Protein AF-E0SPX8-F1 (afdb_monomer)

Organism: Ignisphaera aggregans (strain DSM 17230 / JCM 13409 / AQ1.S1) (NCBI:txid583356)

Nearest PDB structures (foldseek):
  5itm-assembly2_A  TM=8.623E-01  e=5.509E-02  Saccharolobus solfataricus
  7cdw-assembly1_B  TM=4.892E-01  e=7.540E-01  Mycobacterium tuberculosis H37Rv
  4m1k-assembly1_A  TM=5.436E-01  e=1.617E+00  Thermus thermophilus
  6not-assembly2_B  TM=4.326E-01  e=7.140E-01  Rickettsia prowazekii str. Madrid E
  2rdo-assembly1_7  TM=4.787E-01  e=1.905E+00  Escherichia coli

Sequence (116 aa):
MIMETVKVDSKGRITIPASIRLLLDINDGDTILLSIDEDNYRIELKIFKNNTLYLCKGQLDRQTLLEMLEKLKVVSLKCRCIDDECQQYRCESYIDTTQRNNLDIDGMNCFSVSGG

InterPro domains:
  IPR007159 SpoVT-AbrB domain [PF04014] (5-40)
  IPR007159 SpoVT-AbrB domain [PS51740] (3-50)
  IPR007159 SpoVT-AbrB domain [SM00966] (6-49)
  IPR007159 SpoVT-AbrB domain [TIGR01439] (5-45)
  IPR037914 SpoVT-AbrB domain superfamily [SSF89447] (1-43)

Mean predicted aligned error: 8.02 Å

Radius of gyration: 17.12 Å; Cα contacts (8 Å, |Δi|>4): 174; chains: 1; bounding box: 39×36×44 Å

Structure (mmCIF, N/CA/C/O backbone):
data_AF-E0SPX8-F1
#
_entry.id   AF-E0SPX8-F1
#
loop_
_atom_site.group_PDB
_atom_site.id
_atom_site.type_symbol
_atom_site.label_atom_id
_atom_site.label_alt_id
_atom_site.label_comp_id
_atom_site.label_asym_id
_atom_site.label_entity_id
_atom_site.label_seq_id
_atom_site.pdbx_PDB_ins_code
_atom_site.Cartn_x
_atom_site.Cartn_y
_atom_site.Cartn_z
_atom_site.occupancy
_atom_site.B_iso_or_equiv
_atom_site.auth_seq_id
_atom_site.auth_comp_id
_atom_site.auth_asym_id
_atom_site.auth_atom_id
_atom_site.pdbx_PDB_model_num
ATOM 1 N N . MET A 1 1 ? -22.241 -6.413 9.191 1.00 70.19 1 MET A N 1
ATOM 2 C CA . MET A 1 1 ? -21.540 -5.234 8.640 1.00 70.19 1 MET A CA 1
ATOM 3 C C . MET A 1 1 ? -21.685 -4.120 9.663 1.00 70.19 1 MET A C 1
ATOM 5 O O . MET A 1 1 ? -22.818 -3.797 9.994 1.00 70.19 1 MET A O 1
ATOM 9 N N . ILE A 1 2 ? -20.581 -3.634 10.242 1.00 84.88 2 ILE A N 1
ATOM 10 C CA . ILE A 1 2 ? -20.603 -2.497 11.177 1.00 84.88 2 ILE A CA 1
ATOM 11 C C . ILE A 1 2 ? -20.343 -1.238 10.359 1.00 84.88 2 ILE A C 1
ATOM 13 O O . ILE A 1 2 ? -19.430 -1.218 9.538 1.00 84.88 2 ILE A O 1
ATOM 17 N N . MET A 1 3 ? -21.165 -0.218 10.561 1.00 87.88 3 MET A N 1
ATOM 18 C CA . MET A 1 3 ? -21.033 1.075 9.908 1.00 87.88 3 MET A CA 1
ATOM 19 C C . MET A 1 3 ? -21.241 2.148 10.963 1.00 87.88 3 MET A C 1
ATOM 21 O O . MET A 1 3 ? -22.230 2.113 11.693 1.00 87.88 3 MET A O 1
ATOM 25 N N . GLU A 1 4 ? -20.311 3.091 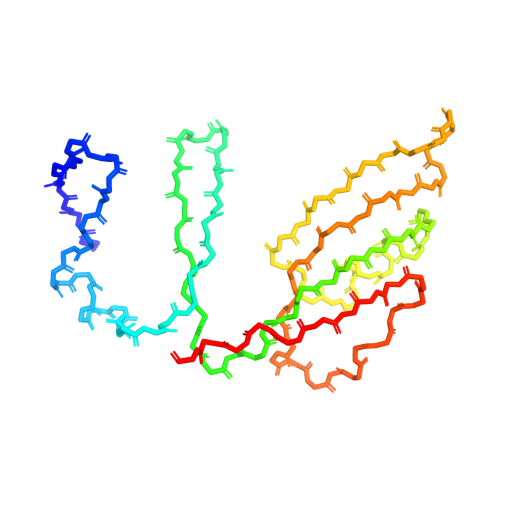11.031 1.00 91.44 4 GLU A N 1
ATOM 26 C CA . GLU A 1 4 ? -20.382 4.214 11.955 1.00 91.44 4 GLU A CA 1
ATOM 27 C C . GLU A 1 4 ? -20.034 5.508 11.236 1.00 91.44 4 GLU A C 1
ATOM 29 O O . GLU A 1 4 ? -19.085 5.570 10.453 1.00 91.44 4 GLU A O 1
ATOM 34 N N . THR A 1 5 ? -20.805 6.550 11.530 1.00 93.62 5 THR A N 1
ATOM 35 C CA . THR A 1 5 ? -20.535 7.901 11.049 1.00 93.62 5 THR A CA 1
ATOM 36 C C . THR A 1 5 ? -19.794 8.659 12.135 1.00 93.62 5 THR A C 1
ATOM 38 O O . THR A 1 5 ? -20.299 8.822 13.246 1.00 93.62 5 THR A O 1
ATOM 41 N N . VAL A 1 6 ? -18.607 9.154 11.804 1.00 94.50 6 VAL A N 1
ATOM 42 C CA . VAL A 1 6 ? -17.760 9.927 12.715 1.00 94.50 6 VAL A CA 1
ATOM 43 C C . VAL A 1 6 ? -17.529 11.329 12.180 1.00 94.50 6 VAL A C 1
ATOM 45 O O . VAL A 1 6 ? -17.576 11.580 10.977 1.00 94.50 6 VAL A O 1
ATOM 48 N N . LYS A 1 7 ? -17.262 12.262 13.091 1.00 95.50 7 LYS A N 1
ATOM 49 C CA . LYS A 1 7 ? -16.899 13.631 12.736 1.00 95.50 7 LYS A CA 1
ATOM 50 C C . LYS A 1 7 ? -15.392 13.722 12.494 1.00 95.50 7 LYS A C 1
ATOM 52 O O . LYS A 1 7 ? -14.611 13.246 13.314 1.00 95.50 7 LYS A O 1
ATOM 57 N N . VAL A 1 8 ? -15.001 14.389 11.411 1.00 95.31 8 VAL A N 1
ATOM 58 C CA . VAL A 1 8 ? -13.612 14.809 11.186 1.00 95.31 8 VAL A CA 1
ATOM 59 C C . VAL A 1 8 ? -13.312 16.006 12.085 1.00 95.31 8 VAL A C 1
ATOM 61 O O . VAL A 1 8 ? -14.104 16.953 12.153 1.00 95.31 8 VAL A O 1
ATOM 64 N N . ASP A 1 9 ? -12.201 15.964 12.813 1.00 94.69 9 ASP A N 1
ATOM 65 C CA . ASP A 1 9 ? -11.826 17.071 13.690 1.00 94.69 9 ASP A CA 1
ATOM 66 C C . ASP A 1 9 ? -11.301 18.292 12.911 1.00 94.69 9 ASP A C 1
ATOM 68 O O . ASP A 1 9 ? -11.107 18.259 11.695 1.00 94.69 9 ASP A O 1
ATOM 72 N N . SER A 1 10 ? -11.053 19.401 13.615 1.00 95.12 10 SER A N 1
ATOM 73 C CA . SER A 1 10 ? -10.596 20.657 12.999 1.00 95.12 10 SER A CA 1
ATOM 74 C C . SER A 1 10 ? -9.213 20.581 12.342 1.00 95.12 10 SER A C 1
ATOM 76 O O . SER A 1 10 ? -8.828 21.514 11.642 1.00 95.12 10 SER A O 1
ATOM 78 N N . LYS A 1 11 ? -8.462 19.497 12.561 1.00 96.44 11 LYS A N 1
ATOM 79 C CA . LYS A 1 11 ? -7.149 19.245 11.958 1.00 96.44 11 LYS A CA 1
ATOM 80 C C . LYS A 1 11 ? -7.217 18.213 10.829 1.00 96.44 11 LYS A C 1
ATOM 82 O O . LYS A 1 11 ? -6.170 17.808 10.335 1.00 96.44 11 LYS A O 1
ATOM 87 N N . GLY A 1 12 ? -8.412 17.772 10.434 1.00 90.75 12 GLY A N 1
ATOM 88 C CA . GLY A 1 12 ? -8.581 16.755 9.398 1.00 90.75 12 GLY A CA 1
ATOM 89 C C . GLY A 1 12 ? -8.342 15.323 9.884 1.00 90.75 12 GLY A C 1
ATOM 90 O O . GLY A 1 12 ? -8.150 14.432 9.062 1.00 90.75 12 GLY A O 1
ATOM 91 N N . ARG A 1 13 ? -8.325 15.072 11.200 1.00 92.00 13 ARG A N 1
ATOM 92 C CA . ARG A 1 13 ? -8.113 13.729 11.760 1.00 92.00 13 ARG A CA 1
ATOM 93 C C . ARG A 1 13 ? -9.441 13.005 11.931 1.00 92.00 13 ARG A C 1
ATOM 95 O O . ARG A 1 13 ? -10.450 13.603 12.311 1.00 92.00 13 ARG A O 1
ATOM 102 N N . ILE A 1 14 ? -9.411 11.699 11.694 1.00 92.50 14 ILE A N 1
ATOM 103 C CA . ILE A 1 14 ? -10.546 10.798 11.882 1.00 92.50 14 ILE A CA 1
ATOM 104 C C . ILE A 1 14 ? -10.210 9.859 13.034 1.00 92.50 14 ILE A C 1
ATOM 106 O O . ILE A 1 14 ? -9.221 9.131 12.983 1.00 92.50 14 ILE A O 1
ATOM 110 N N . THR A 1 15 ? -11.038 9.867 14.075 1.00 92.12 15 THR A N 1
ATOM 111 C CA . THR A 1 15 ? -10.922 8.898 15.166 1.00 92.12 15 THR A CA 1
ATOM 112 C C . THR A 1 15 ? -11.589 7.597 14.744 1.00 92.12 15 THR A C 1
ATOM 114 O O . THR A 1 15 ? -12.789 7.588 14.474 1.00 92.12 15 THR A O 1
ATOM 117 N N . ILE A 1 16 ? -10.835 6.496 14.722 1.00 91.81 16 ILE A N 1
ATOM 118 C CA . ILE A 1 16 ? -11.404 5.164 14.489 1.00 91.81 16 ILE A CA 1
ATOM 119 C C . ILE A 1 16 ? -12.207 4.754 15.740 1.00 91.81 16 ILE A C 1
ATOM 121 O O . ILE A 1 16 ? -11.629 4.689 16.836 1.00 91.81 16 ILE A O 1
ATOM 125 N N . PRO A 1 17 ? -13.523 4.487 15.622 1.00 93.44 17 PRO A N 1
ATOM 126 C CA . PRO A 1 17 ? -14.359 4.119 16.761 1.00 93.44 17 PRO A CA 1
ATOM 127 C C . PRO A 1 17 ? -13.853 2.899 17.525 1.00 93.44 17 PRO A C 1
ATOM 129 O O . PRO A 1 17 ? -13.226 2.005 16.958 1.00 93.44 17 PRO A O 1
ATOM 132 N N . ALA A 1 18 ? -14.153 2.841 18.825 1.00 92.31 18 ALA A N 1
ATOM 133 C CA . ALA A 1 18 ? -13.708 1.750 19.693 1.00 92.31 18 ALA A CA 1
ATOM 134 C C . ALA A 1 18 ? -14.212 0.373 19.225 1.00 92.31 18 ALA A C 1
ATOM 136 O O . ALA A 1 18 ? -13.461 -0.592 19.264 1.00 92.31 18 ALA A O 1
ATOM 137 N N . SER A 1 19 ? -15.446 0.295 18.729 1.00 92.62 19 SER A N 1
ATOM 138 C CA . SER A 1 19 ? -16.046 -0.906 18.132 1.00 92.62 19 SER A CA 1
ATOM 139 C C . SER A 1 19 ? -15.224 -1.450 16.957 1.00 92.62 19 SER A C 1
ATOM 141 O O . SER A 1 19 ? -14.913 -2.638 16.923 1.00 92.62 19 SER A O 1
ATOM 143 N N . ILE A 1 20 ? -14.830 -0.579 16.022 1.00 92.00 20 ILE A N 1
ATOM 144 C CA . ILE A 1 20 ? -14.019 -0.925 14.850 1.00 92.00 20 ILE A CA 1
ATOM 145 C C . ILE A 1 20 ? -12.599 -1.301 15.270 1.00 92.00 20 ILE A C 1
ATOM 147 O O . ILE A 1 20 ? -12.075 -2.301 14.784 1.00 92.00 20 ILE A O 1
ATOM 151 N N . ARG A 1 21 ? -11.996 -0.547 16.201 1.00 91.19 21 ARG A N 1
ATOM 152 C CA . ARG A 1 21 ? -10.668 -0.875 16.740 1.00 91.19 21 ARG A CA 1
ATOM 153 C C . ARG A 1 21 ? -10.652 -2.247 17.400 1.00 91.19 21 ARG A C 1
ATOM 155 O O . ARG A 1 21 ? -9.775 -3.031 17.089 1.00 91.19 21 ARG A O 1
ATOM 162 N N . LEU A 1 22 ? -11.637 -2.565 18.238 1.00 90.69 22 LEU A N 1
ATOM 163 C CA . LEU A 1 22 ? -11.741 -3.876 18.886 1.00 90.69 22 LEU A CA 1
ATOM 164 C C . LEU A 1 22 ? -11.986 -5.000 17.876 1.00 90.69 22 LEU A C 1
ATOM 166 O O . LEU A 1 22 ? -11.378 -6.059 17.982 1.00 90.69 22 LEU A O 1
ATOM 170 N N . LEU A 1 23 ? -12.858 -4.772 16.889 1.00 90.19 23 LEU A N 1
ATOM 171 C CA . LEU A 1 23 ? -13.170 -5.774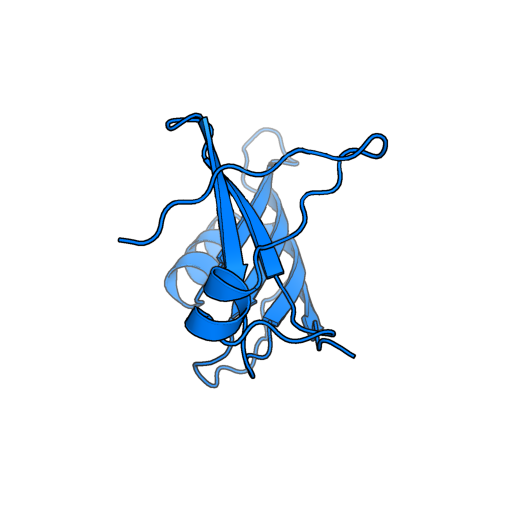 15.869 1.00 90.19 23 LEU A CA 1
ATOM 172 C C . LEU A 1 23 ? -11.950 -6.122 15.009 1.00 90.19 23 LEU A C 1
ATOM 174 O O . LEU A 1 23 ? -11.759 -7.281 14.654 1.00 90.19 23 LEU A O 1
ATOM 178 N N . LEU A 1 24 ? -11.164 -5.110 14.643 1.00 87.56 24 LEU A N 1
ATOM 179 C CA . LEU A 1 24 ? -9.997 -5.246 13.772 1.00 87.56 24 LEU A CA 1
ATOM 180 C C . LEU A 1 24 ? -8.675 -5.347 14.552 1.00 87.56 24 LEU A C 1
ATOM 182 O O . LEU A 1 24 ? -7.612 -5.309 13.937 1.00 87.56 24 LEU A O 1
ATOM 186 N N . ASP A 1 25 ? -8.750 -5.462 15.883 1.00 88.69 25 ASP A N 1
ATOM 187 C CA . ASP A 1 25 ? -7.613 -5.480 16.810 1.00 88.69 25 ASP A CA 1
ATOM 188 C C . ASP A 1 25 ? -6.617 -4.325 16.576 1.00 88.69 25 ASP A C 1
ATOM 190 O O . ASP A 1 25 ? -5.414 -4.520 16.595 1.00 88.69 25 ASP A O 1
ATOM 194 N N . ILE A 1 26 ? -7.079 -3.103 16.302 1.00 90.12 26 ILE A N 1
ATOM 195 C CA . ILE A 1 26 ? -6.195 -1.950 16.049 1.00 90.12 26 ILE A CA 1
ATOM 196 C C . ILE A 1 26 ? -5.643 -1.416 17.373 1.00 90.12 26 ILE A C 1
ATOM 198 O O . ILE A 1 26 ? -6.401 -0.911 18.207 1.00 90.12 26 ILE A O 1
ATOM 202 N N . ASN A 1 27 ? -4.322 -1.446 17.506 1.00 88.38 27 ASN A N 1
ATOM 203 C CA . ASN A 1 27 ? -3.560 -0.993 18.662 1.00 88.38 27 ASN A CA 1
ATOM 204 C C . ASN A 1 27 ? -2.646 0.184 18.287 1.00 88.38 27 ASN A C 1
ATOM 206 O O . ASN A 1 27 ? -2.280 0.376 17.126 1.00 88.38 27 ASN A O 1
ATOM 210 N N . ASP A 1 28 ? -2.279 0.992 19.281 1.00 84.12 28 ASP A N 1
ATOM 211 C CA . ASP A 1 28 ? -1.308 2.069 19.080 1.00 84.12 28 ASP A CA 1
ATOM 212 C C . ASP A 1 28 ? 0.040 1.484 18.616 1.00 84.12 28 ASP A C 1
ATOM 214 O O . ASP A 1 28 ? 0.474 0.447 19.115 1.00 84.12 28 ASP A O 1
ATOM 218 N N . GLY A 1 29 ? 0.682 2.144 17.645 1.00 80.31 29 GLY A N 1
ATOM 219 C CA . GLY A 1 29 ? 1.916 1.669 16.998 1.00 80.31 29 GLY A CA 1
ATOM 220 C C . GLY A 1 29 ? 1.689 0.815 15.741 1.00 80.31 29 GLY A C 1
ATOM 221 O O . GLY A 1 29 ? 2.617 0.622 14.953 1.00 80.31 29 GLY A O 1
ATOM 222 N N . ASP A 1 30 ? 0.456 0.362 15.485 1.00 81.94 30 ASP A N 1
ATOM 223 C CA . ASP A 1 30 ? 0.143 -0.391 14.269 1.00 81.94 30 ASP A CA 1
ATOM 224 C C . ASP A 1 30 ? 0.400 0.419 12.992 1.00 81.94 30 ASP A C 1
ATOM 226 O O . ASP A 1 30 ? 0.059 1.600 12.875 1.00 81.94 30 ASP A O 1
ATOM 230 N N . THR A 1 31 ? 0.923 -0.264 11.973 1.00 79.00 31 THR A N 1
ATOM 231 C CA . THR A 1 31 ? 1.052 0.311 10.633 1.00 79.00 31 THR A CA 1
ATOM 232 C C . THR A 1 31 ? -0.259 0.160 9.867 1.00 79.00 31 THR A C 1
ATOM 234 O O . THR A 1 31 ? -0.763 -0.948 9.661 1.00 79.00 31 THR A O 1
ATOM 237 N N . ILE A 1 32 ? -0.791 1.290 9.400 1.00 82.94 32 ILE A N 1
ATOM 238 C CA . ILE A 1 32 ? -1.991 1.356 8.566 1.00 82.94 32 ILE A CA 1
ATOM 239 C C . ILE A 1 32 ? -1.594 1.907 7.198 1.00 82.94 32 ILE A C 1
ATOM 241 O O . ILE A 1 32 ? -1.040 3.001 7.098 1.00 82.94 32 ILE A O 1
ATOM 245 N N . LEU A 1 33 ? -1.910 1.165 6.138 1.00 80.56 33 LEU A N 1
ATOM 246 C CA . LEU A 1 33 ? -1.861 1.690 4.781 1.00 80.56 33 LEU A CA 1
ATOM 247 C C . LEU A 1 33 ? -3.176 2.400 4.474 1.00 80.56 33 LEU A C 1
ATOM 249 O O . LEU A 1 33 ? -4.248 1.809 4.600 1.00 80.56 33 LEU A O 1
ATOM 253 N N . LEU A 1 34 ? -3.068 3.646 4.025 1.00 86.75 34 LEU A N 1
ATOM 254 C CA . LEU A 1 34 ? -4.175 4.413 3.476 1.00 86.75 34 LEU A CA 1
ATOM 255 C C . LEU A 1 34 ? -4.097 4.360 1.949 1.00 86.75 34 LEU A C 1
ATOM 257 O O . LEU A 1 34 ? -3.117 4.826 1.367 1.00 86.75 34 LEU A O 1
ATOM 261 N N . SER A 1 35 ? -5.125 3.811 1.308 1.00 81.88 35 SER A N 1
ATOM 262 C CA . SER A 1 35 ? -5.291 3.836 -0.147 1.00 81.88 35 SER A CA 1
ATOM 263 C C . SER A 1 35 ? -6.544 4.612 -0.532 1.00 81.88 35 SER A C 1
ATOM 265 O O . SER A 1 35 ? -7.568 4.540 0.145 1.00 81.88 35 SER A O 1
ATOM 267 N N . ILE A 1 36 ? -6.448 5.375 -1.618 1.00 85.69 36 ILE A N 1
ATOM 268 C CA . ILE A 1 36 ? -7.566 6.133 -2.177 1.00 85.69 36 ILE A CA 1
ATOM 269 C C . ILE A 1 36 ? -8.089 5.346 -3.375 1.00 85.69 36 ILE A C 1
ATOM 271 O O . ILE A 1 36 ? -7.341 5.085 -4.314 1.00 85.69 36 ILE A O 1
ATOM 275 N N . ASP A 1 37 ? -9.356 4.961 -3.309 1.00 84.31 37 ASP A N 1
ATOM 276 C CA . ASP A 1 37 ? -10.121 4.407 -4.419 1.00 84.31 37 ASP A CA 1
ATOM 277 C C . ASP A 1 37 ? -10.911 5.556 -5.055 1.00 84.31 37 ASP A C 1
ATOM 279 O O . ASP A 1 37 ? -11.937 6.000 -4.527 1.00 84.31 37 ASP A O 1
ATOM 283 N N . GLU A 1 38 ? -10.375 6.092 -6.152 1.00 87.50 38 GLU A N 1
ATOM 284 C CA . GLU A 1 38 ? -10.978 7.215 -6.874 1.00 87.50 38 GLU A CA 1
ATOM 285 C C . GLU A 1 38 ? -12.253 6.807 -7.621 1.00 87.50 38 GLU A C 1
ATOM 287 O O . GLU A 1 38 ? -13.179 7.613 -7.705 1.00 87.50 38 GLU A O 1
ATOM 292 N N . ASP A 1 39 ? -12.342 5.557 -8.088 1.00 88.38 39 ASP A N 1
ATOM 293 C CA . ASP A 1 39 ? -13.490 5.051 -8.847 1.00 88.38 39 ASP A CA 1
ATOM 294 C C . ASP A 1 39 ? -14.742 4.960 -7.966 1.00 88.38 39 ASP A C 1
ATOM 296 O O . ASP A 1 39 ? -15.856 5.268 -8.398 1.00 88.38 39 ASP A O 1
ATOM 300 N N . ASN A 1 40 ? -14.559 4.569 -6.701 1.00 92.44 40 ASN A N 1
ATOM 301 C CA . ASN A 1 40 ? -15.644 4.442 -5.727 1.00 92.44 40 ASN A CA 1
ATOM 302 C C . ASN A 1 40 ? -15.722 5.606 -4.730 1.00 92.44 40 ASN A C 1
ATOM 304 O O . ASN A 1 40 ? -16.582 5.578 -3.842 1.00 92.44 40 ASN A O 1
ATOM 308 N N . TYR A 1 41 ? -14.853 6.614 -4.859 1.00 91.06 41 TYR A N 1
ATOM 309 C CA . TYR A 1 41 ? -14.732 7.764 -3.955 1.00 91.06 41 TYR A CA 1
ATOM 310 C C . TYR A 1 41 ? -14.582 7.364 -2.479 1.00 91.06 41 TYR A C 1
ATOM 312 O O . TYR A 1 41 ? -15.257 7.902 -1.593 1.00 91.06 41 TYR A O 1
ATOM 320 N N . ARG A 1 42 ? -13.716 6.386 -2.196 1.00 92.50 42 ARG A N 1
ATOM 321 C CA . ARG A 1 42 ? -13.513 5.835 -0.848 1.00 92.50 42 ARG A CA 1
ATOM 322 C C . ARG A 1 42 ? -12.052 5.883 -0.438 1.00 92.50 42 ARG A C 1
ATOM 324 O O . ARG A 1 42 ? -11.146 5.730 -1.247 1.00 92.50 42 ARG A O 1
ATOM 331 N N . ILE A 1 43 ? -11.838 6.061 0.860 1.00 89.56 43 ILE A N 1
ATOM 332 C CA . ILE A 1 43 ? -10.541 5.825 1.486 1.00 89.56 43 ILE A CA 1
ATOM 333 C C . ILE A 1 43 ? -10.607 4.449 2.137 1.00 89.56 43 ILE A C 1
ATOM 335 O O . ILE A 1 43 ? -11.458 4.204 2.994 1.00 89.56 43 ILE A O 1
ATOM 339 N N . GLU A 1 44 ? -9.705 3.566 1.736 1.00 89.00 44 GLU A N 1
ATOM 340 C CA . GLU A 1 44 ? -9.529 2.258 2.348 1.00 89.00 44 GLU A CA 1
ATOM 341 C C . GLU A 1 44 ? -8.354 2.292 3.323 1.00 89.00 4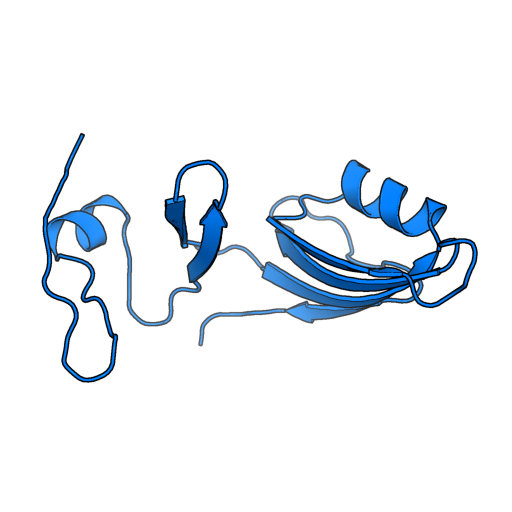4 GLU A C 1
ATOM 343 O O . GLU A 1 44 ? -7.273 2.796 3.014 1.00 89.00 44 GLU A O 1
ATOM 348 N N . LEU A 1 45 ? -8.569 1.726 4.510 1.00 88.06 45 LEU A N 1
ATOM 349 C CA . LEU A 1 45 ? -7.535 1.541 5.520 1.00 88.06 45 LEU A CA 1
ATOM 350 C C . LEU A 1 45 ? -7.250 0.046 5.650 1.00 88.06 45 LEU A C 1
ATOM 352 O O . LEU A 1 45 ? -8.143 -0.729 5.995 1.00 88.06 45 LEU A O 1
ATOM 356 N N . LYS A 1 46 ? -6.009 -0.362 5.383 1.00 83.81 46 LYS A N 1
ATOM 357 C CA . LYS A 1 46 ? -5.545 -1.747 5.551 1.00 83.81 46 LYS A CA 1
ATOM 358 C C . LYS A 1 46 ? -4.557 -1.810 6.708 1.00 83.81 46 LYS A C 1
ATOM 360 O O . LYS A 1 46 ? -3.564 -1.087 6.713 1.00 83.81 46 LYS A O 1
ATOM 365 N N . ILE A 1 47 ? -4.839 -2.667 7.684 1.00 81.12 47 ILE A N 1
ATOM 366 C CA . ILE A 1 47 ? -4.018 -2.827 8.889 1.00 81.12 47 ILE A CA 1
ATOM 367 C C . ILE A 1 47 ? -3.022 -3.957 8.648 1.00 81.12 47 ILE A C 1
ATOM 369 O O . ILE A 1 47 ? -3.409 -5.045 8.215 1.00 81.12 47 ILE A O 1
ATOM 373 N N . PHE A 1 48 ? -1.751 -3.709 8.947 1.00 76.50 48 PHE A N 1
ATOM 374 C CA . PHE A 1 48 ? -0.688 -4.702 8.833 1.00 76.50 48 PHE A CA 1
ATOM 375 C C . PHE A 1 48 ? -0.246 -5.137 10.226 1.00 76.50 48 PHE A C 1
ATOM 377 O O . PHE A 1 48 ? 0.431 -4.400 10.937 1.00 76.50 48 PHE A O 1
ATOM 384 N N . LYS A 1 49 ? -0.646 -6.351 10.613 1.00 70.44 49 LYS A N 1
ATOM 385 C CA . LYS A 1 49 ? -0.296 -6.980 11.890 1.00 70.44 49 LYS A CA 1
ATOM 386 C C . LYS A 1 49 ? 0.854 -7.950 11.698 1.00 70.44 49 LYS A C 1
ATOM 388 O O . LYS A 1 49 ? 0.719 -8.869 10.904 1.00 70.44 49 LYS A O 1
ATOM 393 N N . ASN A 1 50 ? 1.952 -7.776 12.436 1.00 63.91 50 ASN A N 1
ATOM 394 C CA . ASN A 1 50 ? 3.103 -8.696 12.457 1.00 63.91 50 ASN A CA 1
ATOM 395 C C . ASN A 1 50 ? 3.762 -8.975 11.087 1.00 63.91 50 ASN A C 1
ATOM 397 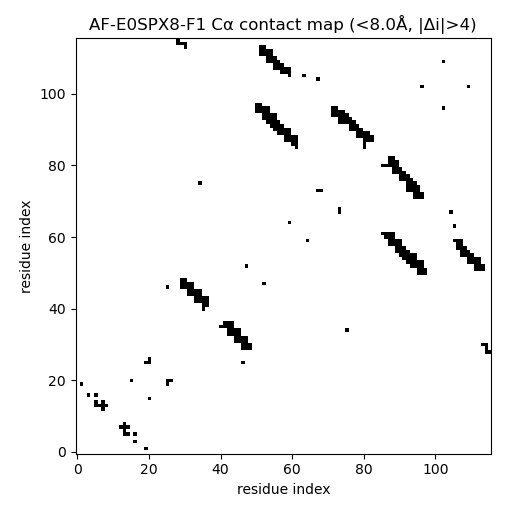O O . ASN A 1 50 ? 4.588 -9.881 10.977 1.00 63.91 50 ASN A O 1
ATOM 401 N N . ASN A 1 51 ? 3.426 -8.201 10.051 1.00 65.19 51 ASN A N 1
ATOM 402 C CA . ASN A 1 51 ? 3.995 -8.340 8.716 1.00 65.19 51 ASN A CA 1
ATOM 403 C C . ASN A 1 51 ? 5.185 -7.397 8.589 1.00 65.19 51 ASN A C 1
ATOM 405 O O . ASN A 1 51 ? 5.090 -6.219 8.937 1.00 65.19 51 ASN A O 1
ATOM 409 N N . THR A 1 52 ? 6.295 -7.891 8.045 1.00 73.38 52 THR A N 1
ATOM 410 C CA . THR A 1 52 ? 7.379 -7.008 7.623 1.00 73.38 52 THR A CA 1
ATOM 411 C C . THR A 1 52 ? 6.950 -6.351 6.319 1.00 73.38 52 THR A C 1
ATOM 413 O O . THR A 1 52 ? 7.035 -6.933 5.238 1.00 73.38 52 THR A O 1
ATOM 416 N N . LEU A 1 53 ? 6.396 -5.149 6.438 1.00 81.25 53 LEU A N 1
ATOM 417 C CA . LEU A 1 53 ? 6.128 -4.306 5.288 1.00 81.25 53 LEU A CA 1
ATOM 418 C C . LEU A 1 53 ? 7.454 -3.670 4.876 1.00 81.25 53 LEU A C 1
ATOM 420 O O . LEU A 1 53 ? 8.133 -3.077 5.708 1.00 81.25 53 LEU A O 1
ATOM 424 N N . TYR A 1 54 ? 7.841 -3.788 3.615 1.00 84.81 54 TYR A N 1
ATOM 425 C CA . TYR A 1 54 ? 9.024 -3.123 3.083 1.00 84.81 54 TYR A CA 1
ATOM 426 C C . TYR A 1 54 ? 8.613 -1.948 2.219 1.00 84.81 54 TYR A C 1
ATOM 428 O O . TYR A 1 54 ? 7.777 -2.088 1.329 1.00 84.81 54 TYR A O 1
ATOM 436 N N . LEU A 1 55 ? 9.232 -0.800 2.467 1.00 87.19 55 LEU A N 1
ATOM 437 C CA . LEU A 1 55 ? 9.209 0.331 1.558 1.00 87.19 55 LEU A CA 1
ATOM 438 C C . LEU A 1 55 ? 10.412 0.214 0.630 1.00 87.19 55 LEU A C 1
ATOM 440 O O . LEU A 1 55 ? 11.550 0.372 1.071 1.00 87.19 55 LEU A O 1
ATOM 444 N N . CYS A 1 56 ? 10.154 -0.037 -0.644 1.00 90.19 56 CYS A N 1
ATOM 445 C CA . CYS A 1 56 ? 11.170 -0.111 -1.681 1.00 90.19 56 CYS A CA 1
ATOM 446 C C . CYS A 1 56 ? 11.126 1.129 -2.557 1.00 90.19 56 CYS A C 1
ATOM 448 O O . CYS A 1 56 ? 10.057 1.539 -3.009 1.00 90.19 56 CYS A O 1
ATOM 450 N N . LYS A 1 57 ? 12.292 1.723 -2.819 1.00 93.19 57 LYS A N 1
ATOM 451 C CA . LYS A 1 57 ? 12.439 2.867 -3.726 1.00 93.19 57 LYS A CA 1
ATOM 452 C C . LYS A 1 57 ? 13.564 2.612 -4.710 1.00 93.19 57 LYS A C 1
ATOM 454 O O . LYS A 1 57 ? 14.651 2.212 -4.300 1.00 93.19 57 LYS A O 1
ATOM 459 N N . GLY A 1 58 ? 13.327 2.874 -5.988 1.00 93.75 58 GLY A N 1
ATOM 460 C CA . GLY A 1 58 ? 14.310 2.532 -7.009 1.00 93.75 58 GLY A CA 1
ATOM 461 C C . GLY A 1 58 ? 13.991 3.021 -8.408 1.00 93.75 58 GLY A C 1
ATOM 462 O O . GLY A 1 58 ? 12.948 3.638 -8.649 1.00 93.75 58 GLY A O 1
ATOM 463 N N . GLN A 1 59 ? 14.925 2.746 -9.314 1.00 94.62 59 G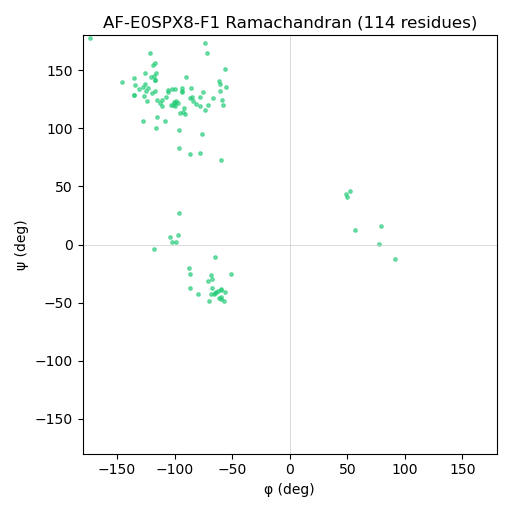LN A N 1
ATOM 464 C CA . GLN A 1 59 ? 14.704 2.828 -10.753 1.00 94.62 59 GLN A CA 1
ATOM 465 C C . GLN A 1 59 ? 14.635 1.407 -11.297 1.00 94.62 59 GLN A C 1
ATOM 467 O O . GLN A 1 59 ? 15.517 0.604 -11.017 1.00 94.62 59 GLN A O 1
ATOM 472 N N . LEU A 1 60 ? 13.567 1.113 -12.025 1.00 93.75 60 LEU A N 1
ATOM 473 C CA . LEU A 1 60 ? 13.282 -0.195 -12.588 1.00 93.75 60 LEU A CA 1
ATOM 474 C C . LEU A 1 60 ? 13.059 -0.049 -14.083 1.00 93.75 60 LEU A C 1
ATOM 476 O O . LEU A 1 60 ? 12.339 0.856 -14.514 1.00 93.75 60 LEU A O 1
ATOM 480 N N . ASP A 1 61 ? 13.604 -0.972 -14.862 1.00 94.19 61 ASP A N 1
ATOM 481 C CA . ASP A 1 61 ? 13.128 -1.148 -16.223 1.00 94.19 61 ASP A CA 1
ATOM 482 C C . ASP A 1 61 ? 11.727 -1.792 -16.233 1.00 94.19 61 ASP A C 1
ATOM 484 O O . ASP A 1 61 ? 11.241 -2.335 -15.231 1.00 94.19 61 ASP A O 1
ATOM 488 N N . ARG A 1 62 ? 11.056 -1.727 -17.385 1.00 91.50 62 ARG A N 1
ATOM 489 C CA . ARG A 1 62 ? 9.708 -2.281 -17.563 1.00 91.50 62 ARG A CA 1
ATOM 490 C C . ARG A 1 62 ? 9.613 -3.771 -17.218 1.00 91.50 62 ARG A C 1
ATOM 492 O O . ARG A 1 62 ? 8.610 -4.182 -16.636 1.00 91.50 62 ARG A O 1
ATOM 499 N N . GLN A 1 63 ? 10.602 -4.575 -17.597 1.00 92.31 63 GLN A N 1
ATOM 500 C CA . GLN A 1 63 ? 10.587 -6.021 -17.386 1.00 92.31 63 GLN A CA 1
ATOM 501 C C . GLN A 1 63 ? 10.733 -6.339 -15.895 1.00 92.31 63 GLN A C 1
ATOM 503 O O . GLN A 1 63 ? 9.903 -7.058 -15.340 1.00 92.31 63 GLN A O 1
ATOM 508 N N . THR A 1 64 ? 11.705 -5.722 -15.226 1.00 91.12 64 THR A N 1
ATOM 509 C CA . THR A 1 64 ? 11.935 -5.876 -13.784 1.00 91.12 64 THR A CA 1
ATOM 510 C C . THR A 1 64 ? 10.717 -5.432 -12.971 1.00 91.12 64 THR A C 1
ATOM 512 O O . THR A 1 64 ? 10.328 -6.106 -12.016 1.00 91.12 64 THR A O 1
ATOM 515 N N . LEU A 1 65 ? 10.041 -4.349 -13.377 1.00 90.94 65 LEU A N 1
ATOM 516 C CA . LEU A 1 65 ? 8.789 -3.906 -12.753 1.00 90.94 65 LEU A CA 1
ATOM 517 C C . LEU A 1 65 ? 7.675 -4.959 -12.864 1.00 90.94 65 LEU A C 1
ATOM 519 O O . LEU A 1 65 ? 6.993 -5.236 -11.877 1.00 90.94 65 LEU A O 1
ATOM 523 N N . LEU A 1 66 ? 7.477 -5.547 -14.046 1.00 90.56 66 LEU A N 1
ATOM 524 C CA . LEU A 1 66 ? 6.454 -6.577 -14.250 1.00 90.56 66 LEU A CA 1
ATOM 525 C C . LEU A 1 66 ? 6.766 -7.846 -13.452 1.00 90.56 66 LEU A C 1
ATOM 527 O O . LEU A 1 66 ? 5.879 -8.383 -12.790 1.00 90.56 66 LEU A O 1
ATOM 531 N N . GLU A 1 67 ? 8.026 -8.280 -13.439 1.00 89.81 67 GLU A N 1
ATOM 532 C CA . GLU A 1 67 ? 8.455 -9.435 -12.647 1.00 89.81 67 GLU A CA 1
ATOM 533 C C . GLU A 1 67 ? 8.269 -9.213 -11.147 1.00 89.81 67 GLU A C 1
ATOM 535 O O . GLU A 1 67 ? 7.836 -10.121 -10.436 1.00 89.81 67 GLU A O 1
ATOM 540 N N . MET A 1 68 ? 8.563 -8.006 -10.657 1.00 88.56 68 MET A N 1
ATOM 541 C CA . MET A 1 68 ? 8.316 -7.627 -9.268 1.00 88.56 68 MET A CA 1
ATOM 542 C C . MET A 1 68 ? 6.828 -7.750 -8.922 1.00 88.56 68 MET A C 1
ATOM 544 O O . MET A 1 68 ? 6.489 -8.296 -7.874 1.00 88.56 68 MET A O 1
ATOM 548 N N . LEU A 1 69 ? 5.942 -7.268 -9.800 1.00 88.31 69 LEU A N 1
ATOM 549 C CA . LEU A 1 69 ? 4.491 -7.317 -9.594 1.00 88.31 69 LEU A CA 1
ATOM 550 C C . LEU A 1 69 ? 3.926 -8.741 -9.631 1.00 88.31 69 LEU A C 1
ATOM 552 O O . LEU A 1 69 ? 2.930 -9.012 -8.966 1.00 88.31 69 LEU A O 1
ATOM 556 N N . GLU A 1 70 ? 4.550 -9.641 -10.387 1.00 88.56 70 GLU A N 1
ATOM 557 C CA . GLU A 1 70 ? 4.146 -11.046 -10.468 1.00 88.56 70 GLU A CA 1
ATO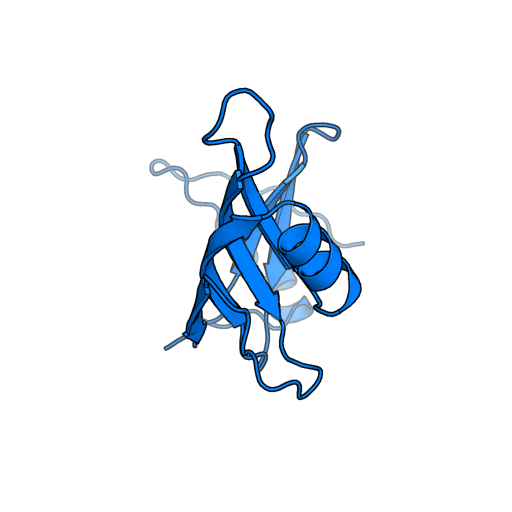M 558 C C . GLU A 1 70 ? 4.652 -11.866 -9.271 1.00 88.56 70 GLU A C 1
ATOM 560 O O . GLU A 1 70 ? 3.922 -12.688 -8.717 1.00 88.56 70 GLU A O 1
ATOM 565 N N . LYS A 1 71 ? 5.906 -11.646 -8.857 1.00 86.56 71 LYS A N 1
ATOM 566 C CA . LYS A 1 71 ? 6.588 -12.470 -7.845 1.00 86.56 71 LYS A CA 1
ATOM 567 C C . LYS A 1 71 ? 6.329 -12.015 -6.413 1.00 86.56 71 LYS A C 1
ATOM 569 O O . LYS A 1 71 ? 6.486 -12.811 -5.486 1.00 86.56 71 LYS A O 1
ATOM 574 N N . LEU A 1 72 ? 6.001 -10.740 -6.208 1.00 86.19 72 LEU A N 1
ATOM 575 C CA . LEU A 1 72 ? 5.887 -10.144 -4.881 1.00 86.19 72 LEU A CA 1
ATOM 576 C C . LEU A 1 72 ? 4.464 -9.683 -4.599 1.00 86.19 72 LEU A C 1
ATOM 578 O O . LEU A 1 72 ? 3.745 -9.188 -5.462 1.00 86.19 72 LEU A O 1
ATOM 582 N N . LYS A 1 73 ? 4.076 -9.770 -3.327 1.00 86.31 73 LYS A N 1
ATOM 583 C CA . LYS A 1 73 ? 2.811 -9.222 -2.846 1.00 86.31 73 LYS A CA 1
ATOM 584 C C . LYS A 1 73 ? 2.936 -7.706 -2.676 1.00 86.31 73 LYS A C 1
ATOM 586 O O . LYS A 1 73 ? 3.141 -7.197 -1.571 1.00 86.31 73 LYS A O 1
ATOM 591 N N . VAL A 1 74 ? 2.844 -6.989 -3.793 1.00 86.69 74 VAL A N 1
ATOM 592 C CA . VAL A 1 74 ? 2.858 -5.524 -3.826 1.00 86.69 74 VAL A CA 1
ATOM 593 C C . VAL A 1 74 ? 1.518 -5.004 -3.314 1.00 86.69 74 VAL A C 1
ATOM 595 O O . VAL A 1 74 ? 0.464 -5.250 -3.892 1.00 86.69 74 VAL A O 1
ATOM 598 N N . VAL A 1 75 ? 1.559 -4.295 -2.193 1.00 85.19 75 VAL A N 1
ATOM 599 C CA . VAL A 1 75 ? 0.376 -3.739 -1.530 1.00 85.19 75 VAL A CA 1
ATOM 600 C C . VAL A 1 75 ? 0.019 -2.370 -2.102 1.00 85.19 75 VAL A C 1
ATOM 602 O O . VAL A 1 75 ? -1.152 -2.023 -2.233 1.00 85.19 75 VAL A O 1
ATOM 605 N N . SER A 1 76 ? 1.041 -1.583 -2.422 1.00 85.50 76 SER A N 1
ATOM 606 C CA . SER A 1 76 ? 0.905 -0.270 -3.037 1.00 85.50 76 SER A CA 1
ATOM 607 C C . SER A 1 76 ? 2.078 -0.045 -3.974 1.00 85.50 76 SER A C 1
ATOM 609 O O . SER A 1 76 ? 3.210 -0.418 -3.657 1.00 85.50 76 SER A O 1
ATOM 611 N N . LEU A 1 77 ? 1.796 0.560 -5.123 1.00 89.94 77 LEU A N 1
ATOM 612 C CA . LEU A 1 77 ? 2.779 0.881 -6.141 1.00 89.94 77 LEU A CA 1
ATOM 613 C C . LEU A 1 77 ? 2.545 2.301 -6.637 1.00 89.94 77 LEU A C 1
ATOM 615 O O . LEU A 1 77 ? 1.456 2.647 -7.088 1.00 89.94 77 LEU A O 1
ATOM 619 N N . LYS A 1 78 ? 3.607 3.096 -6.628 1.00 91.12 78 LYS A N 1
ATOM 620 C CA . LYS A 1 78 ? 3.655 4.395 -7.279 1.00 91.12 78 LYS A CA 1
ATOM 621 C C . LYS A 1 78 ? 4.876 4.440 -8.178 1.00 91.12 78 LYS A C 1
ATOM 623 O O . LYS A 1 78 ? 5.994 4.584 -7.697 1.00 91.12 78 LYS A O 1
ATOM 628 N N . CYS A 1 79 ? 4.656 4.358 -9.483 1.00 92.50 79 CYS A N 1
ATOM 629 C CA . CYS A 1 79 ? 5.714 4.469 -10.478 1.00 92.50 79 CYS A CA 1
ATOM 630 C C . CYS A 1 79 ? 5.484 5.674 -11.381 1.00 92.50 79 CYS A C 1
ATOM 632 O O . CYS A 1 79 ? 4.351 6.014 -11.720 1.00 92.50 79 CYS A O 1
ATOM 634 N N . ARG A 1 80 ? 6.578 6.306 -11.796 1.00 94.00 80 ARG A N 1
ATOM 635 C CA . ARG A 1 80 ? 6.583 7.347 -12.819 1.00 94.00 80 ARG A CA 1
ATOM 636 C C . ARG A 1 80 ? 7.587 6.975 -13.899 1.00 94.00 80 ARG A C 1
ATOM 638 O O . ARG A 1 80 ? 8.745 6.722 -13.585 1.00 94.00 80 ARG A O 1
ATOM 645 N N . CYS A 1 81 ? 7.132 6.987 -15.144 1.00 94.25 81 CYS A N 1
ATOM 646 C CA . CYS A 1 81 ? 7.979 6.892 -16.327 1.00 94.25 81 CYS A CA 1
ATOM 647 C C . CYS A 1 81 ? 8.962 8.081 -16.374 1.00 94.25 81 CYS A C 1
ATOM 649 O O . CYS A 1 81 ? 8.558 9.222 -16.111 1.00 94.25 81 CYS A O 1
ATOM 651 N N . ILE A 1 82 ? 10.250 7.808 -16.608 1.00 94.81 82 ILE A N 1
ATOM 652 C CA . ILE A 1 82 ? 11.325 8.823 -16.573 1.00 94.81 82 ILE A CA 1
ATOM 653 C C . ILE A 1 82 ? 12.054 9.013 -17.907 1.00 94.81 82 ILE A C 1
ATOM 655 O O . ILE A 1 82 ? 12.895 9.904 -17.998 1.00 94.81 82 ILE A O 1
ATOM 659 N N . ASP A 1 83 ? 11.726 8.217 -18.915 1.00 93.00 83 ASP A N 1
ATOM 660 C CA . ASP A 1 83 ? 12.208 8.313 -20.290 1.00 93.00 83 ASP A CA 1
ATOM 661 C C . ASP A 1 83 ? 11.040 8.486 -21.275 1.00 93.00 83 ASP A C 1
ATOM 663 O O . ASP A 1 83 ? 9.882 8.263 -20.931 1.00 93.00 83 ASP A O 1
ATOM 667 N N . ASP A 1 84 ? 11.334 8.897 -22.509 1.00 91.94 84 ASP A N 1
ATOM 668 C CA . ASP A 1 84 ? 10.296 9.199 -23.508 1.00 91.94 84 ASP A CA 1
ATOM 669 C C . ASP A 1 84 ? 9.537 7.944 -23.979 1.00 91.94 84 ASP A C 1
ATOM 671 O O . ASP A 1 84 ? 8.378 8.021 -24.386 1.00 91.94 84 ASP A O 1
ATOM 675 N N . GLU A 1 85 ? 10.181 6.777 -23.896 1.00 93.00 85 GLU A N 1
ATOM 676 C CA . GLU A 1 85 ? 9.635 5.491 -24.344 1.00 93.00 85 GLU A CA 1
ATOM 677 C C . GLU A 1 85 ? 9.048 4.640 -23.204 1.00 93.00 85 GLU A C 1
ATOM 679 O O . GLU A 1 85 ? 8.594 3.516 -23.445 1.00 93.00 85 GLU A O 1
ATOM 684 N N . CYS A 1 86 ? 9.051 5.149 -21.967 1.00 89.31 86 CYS A N 1
ATOM 685 C CA . CYS A 1 86 ? 8.632 4.429 -20.762 1.00 89.31 86 CYS A CA 1
ATOM 686 C C . CYS A 1 86 ? 9.253 3.034 -20.627 1.00 89.31 86 CYS A C 1
ATOM 688 O O . CYS A 1 86 ? 8.576 2.067 -20.267 1.00 89.31 86 CYS A O 1
ATOM 690 N N . GLN A 1 87 ? 10.550 2.927 -20.910 1.00 92.88 87 GLN A N 1
ATOM 691 C CA . GLN A 1 87 ? 11.340 1.738 -20.605 1.00 92.88 87 GLN A CA 1
ATOM 692 C C . GLN A 1 87 ? 11.909 1.797 -19.192 1.00 92.88 87 GLN A C 1
ATOM 694 O O . GLN A 1 87 ? 12.242 0.750 -18.643 1.00 92.88 87 GLN A O 1
ATOM 699 N N . GLN A 1 88 ? 11.990 2.988 -18.592 1.00 94.56 88 GLN A N 1
ATOM 700 C CA . GLN A 1 88 ? 12.530 3.220 -17.257 1.00 94.56 88 GLN A CA 1
ATOM 701 C C . GLN A 1 88 ? 11.500 3.901 -16.352 1.00 94.56 88 GLN A C 1
ATOM 703 O O . GLN A 1 88 ? 10.857 4.895 -16.705 1.00 94.56 88 GLN A O 1
ATOM 708 N N . TYR A 1 89 ? 11.385 3.397 -15.128 1.00 95.06 89 TYR A N 1
ATOM 709 C CA . TYR A 1 89 ? 10.435 3.867 -14.130 1.00 95.06 89 TYR A CA 1
ATOM 710 C C . TYR A 1 89 ? 11.140 4.184 -12.822 1.00 95.06 89 TYR A C 1
ATOM 712 O O . TYR A 1 89 ? 11.918 3.391 -12.308 1.00 95.06 89 TYR A O 1
ATOM 720 N N . ARG A 1 90 ? 10.804 5.322 -12.215 1.00 95.44 90 ARG A N 1
ATOM 721 C CA . ARG A 1 90 ? 11.108 5.579 -10.807 1.00 95.44 90 ARG A CA 1
ATOM 722 C C . ARG A 1 90 ? 9.924 5.137 -9.961 1.00 95.44 90 ARG A C 1
ATOM 724 O O . ARG A 1 90 ? 8.841 5.709 -10.096 1.00 95.44 90 ARG A O 1
ATOM 731 N N . CYS A 1 91 ? 10.142 4.155 -9.097 1.00 94.56 91 CYS A N 1
ATOM 732 C CA . CYS A 1 91 ? 9.091 3.497 -8.332 1.00 94.56 91 CYS A CA 1
ATOM 733 C C . CYS A 1 91 ? 9.295 3.630 -6.821 1.00 94.56 91 CYS A C 1
ATOM 735 O O . CYS A 1 91 ? 10.417 3.593 -6.315 1.00 94.56 91 CYS A O 1
ATOM 737 N N . GLU A 1 92 ? 8.177 3.759 -6.116 1.00 92.94 92 GLU A N 1
ATOM 738 C CA . GLU A 1 92 ? 8.031 3.588 -4.677 1.00 92.94 92 GLU A CA 1
ATOM 739 C C . GLU A 1 92 ? 6.949 2.529 -4.443 1.00 92.94 92 GLU A C 1
ATOM 741 O O . GLU A 1 92 ? 5.829 2.667 -4.941 1.00 92.94 92 GLU A O 1
ATOM 746 N N . SER A 1 93 ? 7.281 1.458 -3.727 1.00 90.25 93 SER A N 1
ATOM 747 C CA . SER A 1 93 ? 6.372 0.337 -3.499 1.00 90.25 93 SER A CA 1
ATOM 748 C C . SER A 1 93 ? 6.384 -0.128 -2.053 1.00 90.25 93 SER A C 1
ATOM 750 O O . SER A 1 93 ? 7.429 -0.169 -1.404 1.00 90.25 93 SER A O 1
ATOM 752 N N . TYR A 1 94 ? 5.210 -0.522 -1.570 1.00 87.94 94 TYR A N 1
ATOM 753 C CA . TYR A 1 94 ? 5.044 -1.204 -0.293 1.00 87.94 94 TYR A CA 1
ATOM 754 C C . TYR A 1 94 ? 4.819 -2.687 -0.555 1.00 87.94 94 TYR A C 1
ATOM 756 O O . TYR A 1 94 ? 3.865 -3.053 -1.243 1.00 87.94 94 TYR A O 1
ATOM 764 N N . ILE A 1 95 ? 5.696 -3.534 -0.024 1.00 86.94 95 ILE A N 1
ATOM 765 C CA . ILE A 1 95 ? 5.696 -4.977 -0.272 1.00 86.94 95 ILE A CA 1
ATOM 766 C C . ILE A 1 95 ? 5.514 -5.712 1.049 1.00 86.94 95 ILE A C 1
ATOM 768 O O . ILE A 1 95 ? 6.212 -5.437 2.021 1.00 86.94 95 ILE A O 1
ATOM 772 N N . ASP A 1 96 ? 4.573 -6.646 1.083 1.00 84.50 96 ASP A N 1
ATOM 773 C CA . ASP A 1 96 ? 4.318 -7.503 2.240 1.00 84.50 96 ASP A CA 1
ATOM 774 C C . ASP A 1 96 ? 5.070 -8.834 2.070 1.00 84.50 96 ASP A C 1
ATOM 776 O O . ASP A 1 96 ? 4.741 -9.627 1.187 1.00 84.50 96 ASP A O 1
ATOM 780 N N . THR A 1 97 ? 6.074 -9.092 2.916 1.00 75.88 97 THR A N 1
ATOM 781 C CA . THR A 1 97 ? 6.920 -10.303 2.847 1.00 75.88 97 THR A CA 1
ATOM 782 C C . THR A 1 97 ? 6.474 -11.423 3.776 1.00 75.88 97 THR A C 1
ATOM 784 O O . THR A 1 97 ? 7.282 -12.254 4.194 1.00 75.88 97 THR A O 1
ATOM 787 N N . THR A 1 98 ? 5.185 -11.491 4.109 1.00 65.75 98 THR A N 1
ATOM 788 C CA . THR A 1 98 ? 4.609 -12.654 4.813 1.00 65.75 98 THR A CA 1
ATOM 789 C C . THR A 1 98 ? 4.947 -13.990 4.150 1.00 65.75 98 THR A C 1
ATOM 791 O O . THR A 1 98 ? 5.015 -15.015 4.827 1.00 65.75 98 THR A O 1
ATOM 794 N N . GLN A 1 99 ? 5.230 -13.986 2.847 1.00 55.78 99 GLN A N 1
ATOM 795 C CA . GLN A 1 99 ? 5.899 -15.087 2.165 1.00 55.78 99 GLN A CA 1
ATOM 796 C C . GLN A 1 99 ? 7.410 -14.813 2.156 1.00 55.78 99 GLN A C 1
ATOM 798 O O . GLN A 1 99 ? 7.854 -13.834 1.562 1.00 55.78 99 GLN A O 1
ATOM 803 N N . ARG A 1 100 ? 8.178 -15.652 2.871 1.00 49.56 100 ARG A N 1
ATOM 804 C CA . ARG A 1 100 ? 9.635 -15.562 3.097 1.00 49.56 100 ARG A CA 1
ATOM 805 C C . ARG A 1 100 ? 10.459 -15.602 1.796 1.00 49.56 100 ARG A C 1
ATOM 807 O O . ARG A 1 100 ? 11.148 -16.585 1.533 1.00 49.56 100 ARG A O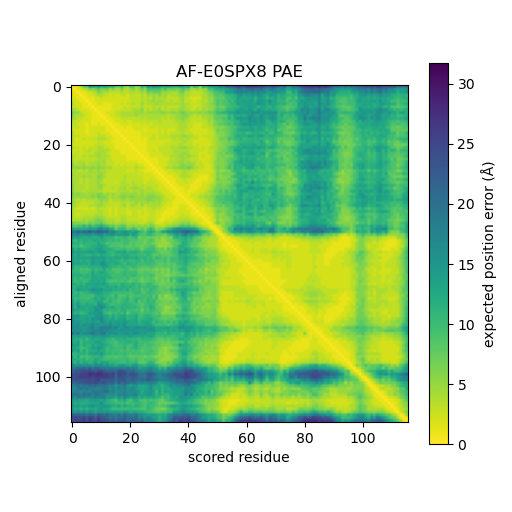 1
ATOM 814 N N . ASN A 1 101 ? 10.433 -14.533 1.018 1.00 56.12 101 ASN A N 1
ATOM 815 C CA . ASN A 1 101 ? 11.372 -14.313 -0.071 1.00 56.12 101 ASN A CA 1
ATOM 816 C C . ASN A 1 101 ? 12.414 -13.295 0.393 1.00 56.12 101 ASN A C 1
ATOM 818 O O . ASN A 1 101 ? 12.064 -12.275 0.991 1.00 56.12 101 ASN A O 1
ATOM 822 N N . ASN A 1 102 ? 13.694 -13.580 0.136 1.00 60.44 102 ASN A N 1
ATOM 823 C CA . AS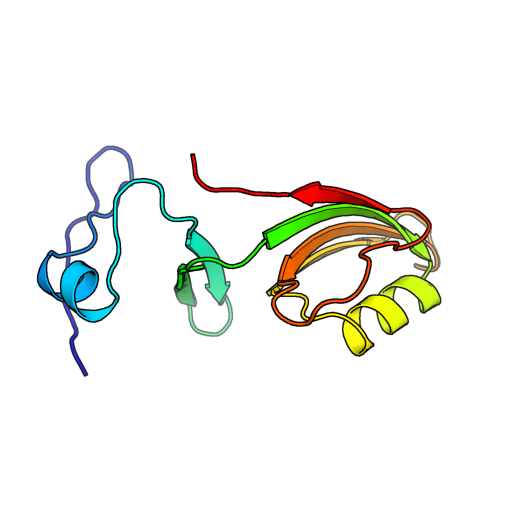N A 1 102 ? 14.738 -12.568 0.255 1.00 60.44 102 ASN A CA 1
ATOM 824 C C . ASN A 1 102 ? 14.369 -11.426 -0.685 1.00 60.44 102 ASN A C 1
ATOM 826 O O . ASN A 1 102 ? 14.188 -11.640 -1.884 1.00 60.44 102 ASN A O 1
ATOM 830 N N . LEU A 1 103 ? 14.189 -10.240 -0.115 1.00 70.38 103 LEU A N 1
ATOM 831 C CA . LEU A 1 103 ? 13.725 -9.085 -0.855 1.00 70.38 103 LEU A CA 1
ATOM 832 C C . LEU A 1 103 ? 14.933 -8.388 -1.481 1.00 70.38 103 LEU A C 1
ATOM 834 O O . LEU A 1 103 ? 15.451 -7.412 -0.950 1.00 70.38 103 LEU A O 1
ATOM 838 N N . ASP A 1 104 ? 15.407 -8.979 -2.572 1.00 73.44 104 ASP A N 1
ATOM 839 C CA . ASP A 1 104 ? 16.483 -8.454 -3.404 1.00 73.44 104 ASP A CA 1
ATOM 840 C C . ASP A 1 104 ? 15.896 -8.155 -4.784 1.00 73.44 104 ASP A C 1
ATOM 842 O O . ASP A 1 104 ? 15.591 -9.061 -5.564 1.00 73.44 104 ASP A O 1
ATOM 846 N N . ILE A 1 105 ? 15.607 -6.878 -5.019 1.00 80.44 105 ILE A N 1
ATOM 847 C CA . ILE A 1 105 ? 15.054 -6.380 -6.276 1.00 80.44 105 ILE A CA 1
ATOM 848 C C . ILE A 1 105 ? 16.128 -5.473 -6.849 1.00 80.44 105 ILE A C 1
ATOM 850 O O . ILE A 1 105 ? 16.383 -4.398 -6.299 1.00 80.44 105 ILE A O 1
ATOM 854 N N . ASP A 1 106 ? 16.757 -5.915 -7.934 1.00 80.38 106 ASP A N 1
ATOM 855 C CA . ASP A 1 106 ? 17.808 -5.136 -8.575 1.00 80.38 106 ASP A CA 1
ATOM 856 C C . ASP A 1 106 ? 17.286 -3.737 -8.941 1.00 80.38 106 ASP A C 1
ATOM 858 O O . ASP A 1 106 ? 16.148 -3.562 -9.385 1.00 80.38 106 ASP A O 1
ATOM 862 N N . GLY A 1 107 ? 18.092 -2.716 -8.664 1.00 80.50 107 GLY A N 1
ATOM 863 C CA . GLY A 1 107 ? 17.698 -1.316 -8.831 1.00 80.50 107 GLY A CA 1
ATOM 864 C C . GLY A 1 107 ? 16.787 -0.727 -7.740 1.00 80.50 107 GLY A C 1
ATOM 865 O O . GLY A 1 107 ? 16.474 0.469 -7.818 1.00 80.50 107 GLY A O 1
ATOM 866 N N . MET A 1 108 ? 16.393 -1.477 -6.696 1.00 87.56 108 MET A N 1
ATOM 867 C CA . MET A 1 108 ? 15.639 -0.945 -5.547 1.00 87.56 108 MET A CA 1
ATOM 868 C C . MET A 1 108 ? 16.375 -1.049 -4.212 1.00 87.56 108 MET A C 1
ATOM 870 O O . MET A 1 108 ? 16.972 -2.058 -3.862 1.00 87.56 108 MET A O 1
ATOM 874 N N . ASN A 1 109 ? 16.220 -0.004 -3.400 1.00 89.00 109 ASN A N 1
ATOM 875 C CA . ASN A 1 109 ? 16.595 -0.010 -1.993 1.00 89.00 109 ASN A CA 1
ATOM 876 C C . ASN A 1 109 ? 15.347 -0.221 -1.140 1.00 89.00 109 ASN A C 1
ATOM 878 O O . ASN A 1 109 ? 14.406 0.574 -1.221 1.00 89.00 109 ASN A O 1
ATOM 882 N N . CYS A 1 110 ? 15.355 -1.265 -0.318 1.00 88.25 110 CYS A N 1
ATOM 883 C CA . CYS A 1 110 ? 14.204 -1.682 0.469 1.00 88.25 110 CYS A CA 1
ATOM 884 C C . CYS A 1 110 ? 14.473 -1.588 1.969 1.00 88.25 110 CYS A C 1
ATOM 886 O O . CYS A 1 110 ? 15.489 -2.067 2.469 1.00 88.25 110 CYS A O 1
ATOM 888 N N . PHE A 1 111 ? 13.533 -0.986 2.693 1.00 84.94 111 PHE A N 1
ATOM 889 C CA . PHE A 1 111 ? 13.639 -0.722 4.125 1.00 84.94 111 PHE A CA 1
ATOM 890 C C . PHE A 1 111 ? 12.447 -1.334 4.849 1.00 84.94 111 PHE A C 1
ATOM 892 O O . PHE A 1 111 ? 11.306 -1.132 4.430 1.00 84.94 111 PHE A O 1
ATOM 899 N N . SER A 1 112 ? 12.696 -2.059 5.940 1.00 81.75 112 SER A N 1
ATOM 900 C CA . SER A 1 112 ? 11.620 -2.577 6.782 1.00 81.75 112 SER A CA 1
ATOM 901 C C . SER A 1 112 ? 10.889 -1.424 7.464 1.00 81.75 112 SER A C 1
ATOM 903 O O . SER A 1 112 ? 11.495 -0.613 8.165 1.00 81.75 112 SER A O 1
ATOM 905 N N . VAL A 1 113 ? 9.579 -1.389 7.296 1.00 74.31 113 VAL A N 1
ATOM 906 C CA . VAL A 1 113 ? 8.656 -0.500 7.987 1.00 7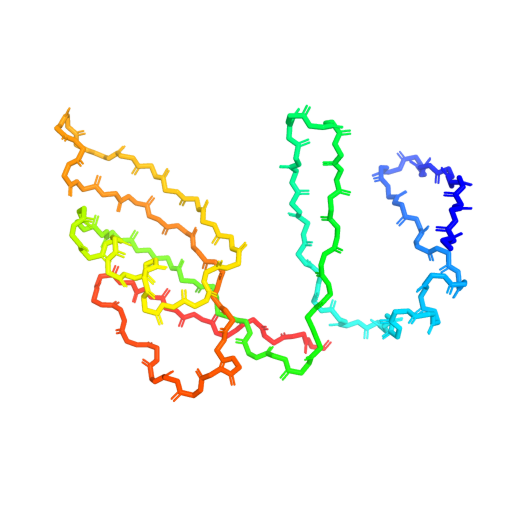4.31 113 VAL A CA 1
ATOM 907 C C . VAL A 1 113 ? 8.101 -1.287 9.169 1.00 74.31 113 VAL A C 1
ATOM 909 O O . VAL A 1 113 ? 7.064 -1.937 9.077 1.00 74.31 113 VAL A O 1
ATOM 912 N N . SER A 1 114 ? 8.849 -1.315 10.269 1.00 61.03 114 SER A N 1
ATOM 913 C CA . SER A 1 114 ? 8.350 -1.826 11.546 1.00 61.03 114 SER A CA 1
ATOM 914 C C . SER A 1 114 ? 7.644 -0.696 12.291 1.00 61.03 114 SER A C 1
ATOM 916 O O . SER A 1 114 ? 8.241 0.363 12.491 1.00 61.03 114 SER A O 1
ATOM 918 N N . GLY A 1 115 ? 6.394 -0.927 12.702 1.00 52.44 115 GLY A N 1
ATOM 919 C CA . GLY A 1 115 ? 5.740 -0.102 13.719 1.00 52.44 115 GLY A CA 1
ATOM 920 C C . GLY A 1 115 ? 6.562 -0.162 15.006 1.00 52.44 115 GLY A C 1
ATOM 921 O O . GLY A 1 115 ? 6.913 -1.257 15.448 1.00 52.44 115 GLY A O 1
ATOM 922 N N . GLY A 1 116 ? 6.969 1.003 15.511 1.00 36.53 116 GLY A N 1
ATOM 923 C CA . GLY A 1 116 ? 7.664 1.145 16.792 1.00 36.53 116 GLY A CA 1
ATOM 924 C C . GLY A 1 116 ? 6.699 1.188 17.963 1.00 36.53 116 GLY A C 1
ATOM 925 O O . GLY A 1 116 ? 5.523 1.554 17.737 1.00 36.53 116 GLY A O 1
#

Foldseek 3Di:
DDDDDFDQDPVRDTDDDPVRCVVVVPDPLWDWDWDADPVVRDIDIDTDDPWFKKWKWFKDFPVLVVVCVVVFQWPDKDWDQDDPVSRIITIITITTVPPDDDPDRPGIDIDTDGRD

Secondary structure (DSSP, 8-state):
------PPPTTS--PPPHHHHHHTT--TT-EEEEEEETTTTEEEEEEE-S--EEEEEEEEEHHHHHHHHHHS-EEEEEEEE-STTS-EEEEEEEEE--S------TTEEEEEE---

pLDDT: mean 85.35, std 10.82, range [36.53, 96.44]

Solvent-accessible surface area (backbone atoms only — not comparable to full-atom values): 7210 Å² total; per-residue (Å²): 137,91,86,84,92,75,74,67,46,100,84,74,48,72,76,80,51,70,70,58,27,62,75,69,67,63,56,93,48,63,44,67,49,78,46,78,41,77,92,77,73,41,77,46,79,48,77,54,76,98,47,57,32,26,48,31,42,32,53,33,44,54,66,61,48,51,51,48,61,71,77,40,56,66,78,43,80,47,70,43,67,75,49,99,81,53,51,36,28,45,34,41,35,36,32,51,46,80,62,89,62,85,90,78,51,84,57,45,53,70,41,78,53,73,61,106